Protein AF-A0A2V8IBK0-F1 (afdb_monomer)

Foldseek 3Di:
DEPPDAECCDVVVPHHDDDPPDDVVVVDDPVVPDPPPCVPVQADEAEHAPEALLQDDLVVSLVVVCVQCVPPRYAYYEGEHAPVSDDPSNVVSQVVVVVPGDYHYHHDPVDPDPD

Solvent-accessible surface area (backbone atoms only — not comparable to full-atom values): 7060 Å² total; per-residue (Å²): 88,82,88,81,59,49,40,50,37,52,77,51,80,76,33,71,86,42,55,96,85,63,56,70,74,72,78,49,56,95,67,75,76,70,84,66,78,63,88,78,65,83,65,39,65,52,41,36,56,65,58,19,66,51,59,63,60,60,71,60,51,52,52,54,53,46,66,56,49,71,38,92,50,34,59,28,40,32,41,27,24,41,69,91,42,61,54,72,67,50,51,52,56,52,46,64,49,45,79,79,38,50,63,48,81,43,67,62,67,95,59,98,66,97,123

Nearest PDB structures (foldseek):
  7xgv-assembly1_A  TM=4.544E-01  e=8.646E-02  Legionella pneumophila subsp. pneumophila str. Philadelphia 1
  7xgx-assembly2_B  TM=4.578E-01  e=9.239E-02  unclassified
  7xgx-assembly1_A  TM=4.537E-01  e=9.873E-02  unclassified
  2wzf-assembly1_A  TM=3.834E-01  e=1.679E-01  Legionella pneumophila
  3jt1-assembly1_A  TM=5.020E-01  e=8.815E-01  Legionella pneumophila str. Lens

pLDDT: mean 82.34, std 14.0, range [49.44, 96.94]

Radius of gyration: 15.4 Å; Cα contacts (8 Å, |Δi|>4): 143; chains: 1; bounding box: 31×35×46 Å

Structure (mmCIF, N/CA/C/O backbone):
data_AF-A0A2V8IBK0-F1
#
_entry.id   AF-A0A2V8IBK0-F1
#
loop_
_atom_site.group_PDB
_atom_site.id
_atom_site.type_symbol
_atom_site.label_atom_id
_atom_site.label_alt_id
_atom_site.label_comp_id
_atom_site.label_asym_id
_atom_site.label_entity_id
_atom_site.label_seq_id
_atom_site.pdbx_PDB_ins_code
_atom_site.Cartn_x
_atom_site.Cartn_y
_atom_site.Cartn_z
_atom_site.occupancy
_atom_site.B_iso_or_equiv
_atom_site.auth_seq_id
_atom_site.auth_comp_id
_atom_site.auth_asym_id
_atom_site.auth_atom_id
_atom_site.pdbx_PDB_model_num
ATOM 1 N N . MET A 1 1 ? 0.879 7.421 6.148 1.00 56.12 1 MET A N 1
ATOM 2 C CA . MET A 1 1 ? 2.087 6.840 6.778 1.00 56.12 1 MET A CA 1
ATOM 3 C C . MET A 1 1 ? 3.186 6.705 5.735 1.00 56.12 1 MET A C 1
ATOM 5 O O . MET A 1 1 ? 2.871 6.515 4.568 1.00 56.12 1 MET A O 1
ATOM 9 N N . ASP A 1 2 ? 4.460 6.858 6.125 1.00 62.47 2 ASP A N 1
ATOM 10 C CA . ASP A 1 2 ? 5.579 6.335 5.319 1.00 62.47 2 ASP A CA 1
ATOM 11 C C . ASP A 1 2 ? 5.973 5.014 5.933 1.00 62.47 2 ASP A C 1
ATOM 13 O O . ASP A 1 2 ? 6.276 4.990 7.123 1.00 62.47 2 ASP A O 1
ATOM 17 N N . ALA A 1 3 ? 5.974 3.954 5.147 1.00 63.91 3 ALA A N 1
ATOM 18 C CA . ALA A 1 3 ? 6.520 2.685 5.593 1.00 63.91 3 ALA A CA 1
ATOM 19 C C . ALA A 1 3 ? 7.973 2.490 5.129 1.00 63.91 3 ALA A C 1
ATOM 21 O O . ALA A 1 3 ? 8.546 1.429 5.346 1.00 63.91 3 ALA A O 1
ATOM 22 N N . GLY A 1 4 ? 8.591 3.515 4.524 1.00 68.00 4 GLY A N 1
ATOM 23 C CA . GLY A 1 4 ? 9.980 3.455 4.070 1.00 68.00 4 GLY A CA 1
ATOM 24 C C . GLY A 1 4 ? 10.170 2.616 2.806 1.00 68.00 4 GLY A C 1
ATOM 25 O O . GLY A 1 4 ? 11.280 2.162 2.540 1.00 68.00 4 GLY A O 1
ATOM 26 N N . PHE A 1 5 ? 9.099 2.395 2.041 1.00 76.44 5 P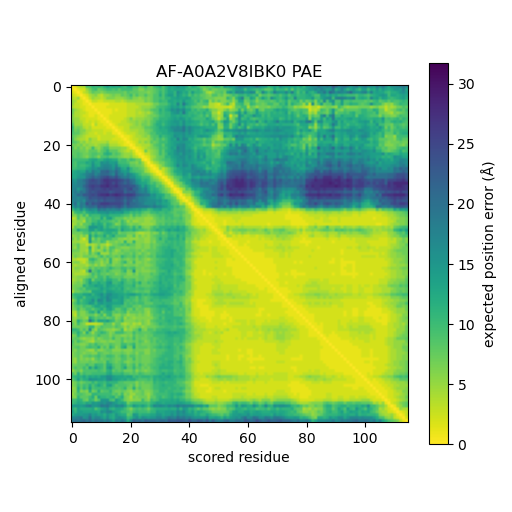HE A N 1
ATOM 27 C CA . PHE A 1 5 ? 9.155 1.647 0.789 1.00 76.44 5 PHE A CA 1
ATOM 28 C C . PHE A 1 5 ? 9.887 2.414 -0.317 1.00 76.44 5 PHE A C 1
ATOM 30 O O . PHE A 1 5 ? 10.1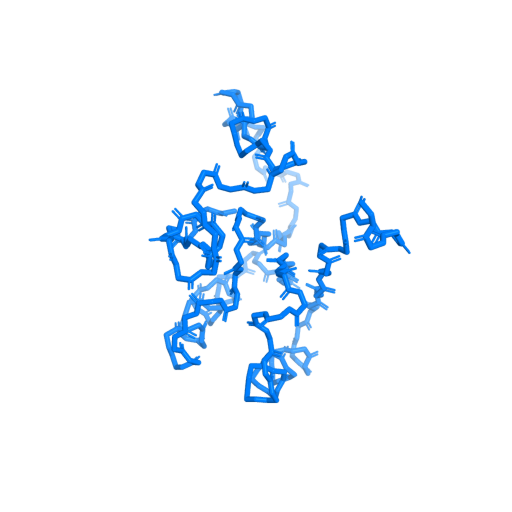54 3.610 -0.224 1.00 76.44 5 PHE A O 1
ATOM 37 N N . THR A 1 6 ? 10.201 1.696 -1.391 1.00 81.44 6 THR A N 1
ATOM 38 C CA . THR A 1 6 ? 10.716 2.245 -2.650 1.00 81.44 6 THR A CA 1
ATOM 39 C C . THR A 1 6 ? 9.902 1.668 -3.814 1.00 81.44 6 THR A C 1
ATOM 41 O O . THR A 1 6 ? 8.833 1.093 -3.602 1.00 81.44 6 THR A O 1
ATOM 44 N N . CYS A 1 7 ? 10.355 1.848 -5.052 1.00 82.25 7 CYS A N 1
ATOM 45 C CA . CYS A 1 7 ? 9.797 1.157 -6.208 1.00 82.25 7 CYS A CA 1
ATOM 46 C C . CYS A 1 7 ? 10.889 0.812 -7.239 1.00 82.25 7 CYS A C 1
ATOM 48 O O . CYS A 1 7 ? 11.922 1.495 -7.264 1.00 82.25 7 CYS A O 1
ATOM 50 N N . PRO A 1 8 ? 10.631 -0.162 -8.137 1.00 81.06 8 PRO A N 1
ATOM 51 C CA . PRO A 1 8 ? 11.576 -0.610 -9.169 1.00 81.06 8 PRO A CA 1
ATOM 52 C C . PRO A 1 8 ? 12.125 0.496 -10.086 1.00 81.06 8 PRO A C 1
ATOM 54 O O . PRO A 1 8 ? 13.224 0.406 -10.631 1.00 81.06 8 PRO A O 1
ATOM 57 N N . ASN A 1 9 ? 11.340 1.559 -10.290 1.00 81.38 9 ASN A N 1
ATOM 58 C CA . ASN A 1 9 ? 11.729 2.695 -11.132 1.00 81.38 9 ASN A CA 1
ATOM 59 C C . ASN A 1 9 ? 12.672 3.673 -10.413 1.00 81.38 9 ASN A C 1
ATOM 61 O O . ASN A 1 9 ? 13.187 4.607 -11.030 1.00 81.38 9 ASN A O 1
ATOM 65 N N . ARG A 1 10 ? 12.846 3.517 -9.096 1.00 81.31 10 ARG A N 1
ATOM 66 C CA . ARG A 1 10 ? 13.651 4.402 -8.249 1.00 81.31 10 ARG A CA 1
ATOM 67 C C . ARG A 1 10 ? 14.866 3.699 -7.656 1.00 81.31 10 ARG A C 1
ATOM 69 O O . ARG A 1 10 ? 15.893 4.353 -7.500 1.00 81.31 10 ARG A O 1
ATOM 76 N N . ASP A 1 11 ? 14.756 2.413 -7.332 1.00 86.31 11 ASP A N 1
ATOM 77 C CA . ASP A 1 11 ? 15.879 1.607 -6.839 1.00 86.31 11 ASP A CA 1
ATOM 78 C C . AS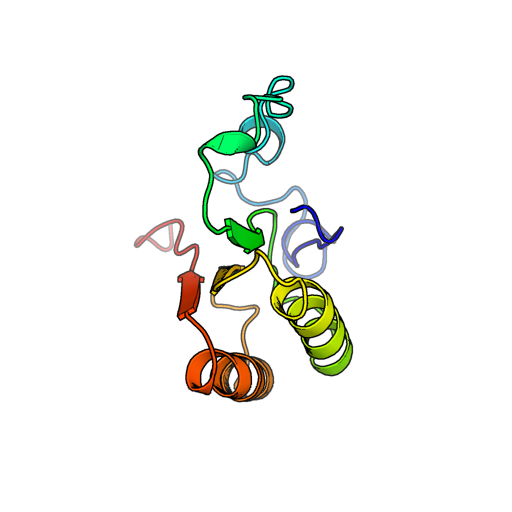P A 1 11 ? 16.841 1.146 -7.952 1.00 86.31 11 ASP A C 1
ATOM 80 O O . ASP A 1 11 ? 17.968 0.756 -7.653 1.00 86.31 11 ASP A O 1
ATOM 84 N N . GLY A 1 12 ? 16.440 1.261 -9.224 1.00 84.06 12 GLY A N 1
ATOM 85 C CA . GLY A 1 12 ? 17.261 0.898 -10.376 1.00 84.06 12 GLY A CA 1
ATOM 86 C C . GLY A 1 12 ? 16.946 -0.470 -10.979 1.00 84.06 12 GLY A C 1
ATOM 87 O O . GLY A 1 12 ? 17.605 -0.844 -11.947 1.00 84.06 12 GLY A O 1
ATOM 88 N N . THR A 1 13 ? 15.974 -1.220 -10.449 1.00 86.00 13 THR A N 1
ATOM 89 C CA . THR A 1 13 ? 15.648 -2.564 -10.951 1.00 86.00 13 THR A CA 1
ATOM 90 C C . THR A 1 13 ? 14.994 -2.538 -12.335 1.00 86.00 13 THR A C 1
ATOM 92 O O . THR A 1 13 ? 15.284 -3.405 -13.156 1.00 86.00 13 THR A O 1
ATOM 95 N N . VAL A 1 14 ? 14.142 -1.547 -12.618 1.00 84.12 14 VAL A N 1
ATOM 96 C CA . VAL A 1 14 ? 13.463 -1.377 -13.922 1.00 84.12 14 VAL A CA 1
ATOM 97 C C . VAL A 1 14 ? 13.875 -0.075 -14.610 1.00 84.12 14 VAL A C 1
ATOM 99 O O . VAL A 1 14 ? 14.109 -0.056 -15.816 1.00 84.12 14 VAL A O 1
ATOM 102 N N . ALA A 1 15 ? 13.992 1.016 -13.852 1.00 82.50 15 ALA A N 1
ATOM 103 C CA . ALA A 1 15 ? 14.423 2.321 -14.347 1.00 82.50 15 ALA A CA 1
ATOM 104 C C . ALA A 1 15 ? 15.194 3.078 -13.257 1.00 82.50 15 ALA A C 1
ATOM 106 O O . ALA A 1 15 ? 15.210 2.668 -12.098 1.00 82.50 15 ALA A O 1
ATOM 107 N N . VAL A 1 16 ? 15.823 4.198 -13.622 1.00 81.25 16 VAL A N 1
ATOM 108 C CA . VAL A 1 16 ? 16.551 5.070 -12.690 1.00 81.25 16 VAL A CA 1
ATOM 109 C C . VAL A 1 16 ? 15.898 6.450 -12.619 1.00 81.25 16 VAL A C 1
ATOM 111 O O . VAL A 1 16 ? 15.470 6.993 -13.632 1.00 81.25 16 VAL A O 1
ATOM 114 N N . GLY A 1 17 ? 15.848 7.040 -11.422 1.00 79.75 17 GLY A N 1
ATOM 115 C CA . GLY A 1 17 ? 15.369 8.415 -11.210 1.00 79.75 17 GLY A CA 1
ATOM 116 C C . GLY A 1 17 ? 13.882 8.570 -10.858 1.00 79.75 17 GLY A C 1
ATOM 117 O O . GLY A 1 17 ? 13.493 9.647 -10.412 1.00 79.75 17 GLY A O 1
ATOM 118 N N . GLY A 1 18 ? 13.074 7.508 -10.946 1.00 82.19 18 GLY A N 1
ATOM 119 C CA . GLY A 1 18 ? 11.631 7.541 -10.674 1.00 82.19 18 GLY A CA 1
ATOM 120 C C . GLY A 1 18 ? 10.780 7.994 -11.870 1.00 82.19 18 GLY A C 1
ATOM 121 O O . GLY A 1 18 ? 11.295 8.379 -12.915 1.00 82.19 18 GLY A O 1
ATOM 122 N N . CYS A 1 19 ? 9.451 7.922 -11.732 1.00 82.31 19 CYS A N 1
ATOM 123 C CA . CYS A 1 19 ? 8.517 8.317 -12.795 1.00 82.31 19 CYS A CA 1
ATOM 124 C C . CYS A 1 19 ? 8.451 9.846 -12.943 1.00 82.31 19 CYS A C 1
ATOM 126 O O . CYS A 1 19 ? 8.446 10.554 -11.936 1.00 82.31 19 CYS A O 1
ATOM 128 N N . ALA A 1 20 ? 8.282 10.354 -14.170 1.00 80.94 20 ALA A N 1
ATOM 129 C CA . ALA A 1 20 ? 8.146 11.794 -14.440 1.00 80.94 20 ALA A CA 1
ATOM 130 C C . ALA A 1 20 ? 6.973 12.457 -13.683 1.00 80.94 20 ALA A C 1
ATOM 132 O O . ALA A 1 20 ? 7.049 13.628 -13.316 1.00 80.94 20 ALA A O 1
ATOM 133 N N . TYR A 1 21 ? 5.911 11.695 -13.408 1.00 74.75 21 TYR A N 1
ATOM 134 C CA . TYR A 1 21 ? 4.720 12.134 -12.670 1.00 74.75 21 TYR A CA 1
ATOM 135 C C . TYR A 1 21 ? 4.866 12.011 -11.143 1.00 74.75 21 TYR A C 1
ATOM 137 O O . TYR A 1 21 ? 4.075 12.569 -10.382 1.00 74.75 21 TYR A O 1
ATOM 145 N N . CYS A 1 22 ? 5.889 11.296 -10.667 1.00 74.38 22 CYS A N 1
ATOM 146 C CA . CYS A 1 22 ? 6.060 10.991 -9.253 1.00 74.38 22 CYS A CA 1
ATOM 147 C C . CYS A 1 22 ? 6.912 12.062 -8.560 1.00 74.38 22 CYS A C 1
ATOM 149 O O . CYS A 1 22 ? 8.139 11.972 -8.507 1.00 74.38 22 CYS A O 1
ATOM 151 N N . ASN A 1 23 ? 6.259 13.059 -7.956 1.00 74.25 23 ASN A N 1
ATOM 152 C CA . ASN A 1 23 ? 6.919 14.004 -7.054 1.00 74.25 23 ASN A CA 1
ATOM 153 C C . ASN A 1 23 ? 6.572 13.715 -5.588 1.00 74.25 23 ASN A C 1
ATOM 155 O O . ASN A 1 23 ? 5.687 14.336 -4.997 1.00 74.25 23 ASN A O 1
ATOM 159 N N . ASN A 1 24 ? 7.322 12.800 -4.970 1.00 66.31 24 ASN A N 1
ATOM 160 C CA . ASN A 1 24 ? 7.058 12.394 -3.587 1.00 66.31 24 ASN A CA 1
ATOM 161 C C . ASN A 1 24 ? 7.261 13.518 -2.553 1.00 66.31 24 ASN A C 1
ATOM 163 O O . ASN A 1 24 ? 6.640 13.506 -1.491 1.00 66.31 24 ASN A O 1
ATOM 167 N N . ASN A 1 25 ? 8.054 14.543 -2.889 1.00 64.75 25 ASN A N 1
ATOM 168 C CA . ASN A 1 25 ? 8.212 15.728 -2.043 1.00 64.75 25 ASN A CA 1
ATOM 169 C C . ASN A 1 25 ? 6.949 16.609 -2.027 1.00 64.75 25 ASN A C 1
ATOM 171 O O . ASN A 1 25 ? 6.760 17.376 -1.089 1.00 64.75 25 ASN A O 1
ATOM 175 N N . SER A 1 26 ? 6.073 16.502 -3.033 1.00 62.22 26 SER A N 1
ATOM 176 C CA . SER A 1 26 ? 4.785 17.212 -3.078 1.00 62.22 26 SER A CA 1
ATOM 177 C C . SER A 1 26 ? 3.658 16.460 -2.371 1.00 62.22 26 SER A C 1
ATOM 179 O O . SER A 1 26 ? 2.688 17.082 -1.946 1.00 62.22 26 SER A O 1
ATOM 181 N N . PHE A 1 27 ? 3.790 15.143 -2.202 1.00 63.62 27 PHE A N 1
ATOM 182 C CA . PHE A 1 27 ? 2.808 14.309 -1.503 1.00 63.62 27 PHE A CA 1
ATOM 183 C C . PHE A 1 27 ? 2.828 14.490 0.020 1.00 63.62 27 PHE A C 1
ATOM 185 O O . PHE A 1 27 ? 1.872 14.123 0.699 1.00 63.62 27 PHE A O 1
ATOM 192 N N . ARG A 1 28 ? 3.888 15.101 0.562 1.00 60.41 28 ARG A N 1
ATOM 193 C CA . ARG A 1 28 ? 4.005 15.467 1.976 1.00 60.41 28 ARG A CA 1
ATOM 194 C C . ARG A 1 28 ? 4.244 16.964 2.113 1.00 60.41 28 ARG A C 1
ATOM 196 O O . ARG A 1 28 ? 5.393 17.395 2.017 1.00 60.41 28 ARG A O 1
ATOM 203 N N . PRO A 1 29 ? 3.213 17.783 2.374 1.00 58.84 29 PRO A N 1
ATOM 204 C CA . PRO A 1 29 ? 3.476 19.161 2.748 1.00 58.84 29 PRO A CA 1
ATOM 205 C C . PRO A 1 29 ? 4.312 19.180 4.046 1.00 58.84 29 PRO A C 1
ATOM 207 O O . PRO A 1 29 ? 4.044 18.381 4.946 1.00 58.84 29 PRO A O 1
ATOM 210 N N . PRO A 1 30 ? 5.288 20.094 4.206 1.00 55.97 30 PRO A N 1
ATOM 211 C CA . PRO A 1 30 ? 6.045 20.246 5.458 1.00 55.97 30 PRO A CA 1
ATOM 212 C C . PRO A 1 30 ? 5.145 20.477 6.686 1.00 55.97 30 PRO A C 1
ATOM 214 O O . PRO A 1 30 ? 5.533 20.211 7.817 1.00 55.97 30 PRO A O 1
ATOM 217 N N . SER A 1 31 ? 3.921 20.957 6.447 1.00 57.78 31 SER A N 1
ATOM 218 C CA . SER A 1 31 ? 2.857 21.201 7.419 1.00 57.78 31 SER A CA 1
ATOM 219 C C . SER A 1 31 ? 1.919 20.009 7.657 1.00 57.78 31 SER A C 1
ATOM 221 O O . SER A 1 31 ? 0.914 20.176 8.344 1.00 57.78 31 SER A O 1
ATOM 223 N N . ALA A 1 32 ? 2.212 18.810 7.131 1.00 55.78 32 ALA A N 1
ATOM 224 C CA . ALA A 1 32 ? 1.394 17.603 7.329 1.00 55.78 32 ALA A CA 1
ATOM 225 C C . ALA A 1 32 ? 1.303 17.133 8.799 1.00 55.78 32 ALA A C 1
ATOM 227 O O . ALA A 1 32 ? 0.614 16.162 9.096 1.00 55.78 32 ALA A O 1
ATOM 228 N N . ILE A 1 33 ? 1.944 17.841 9.730 1.00 54.53 33 ILE A N 1
ATOM 229 C CA . ILE A 1 33 ? 1.663 17.770 11.161 1.00 54.53 33 ILE A CA 1
ATOM 230 C C . ILE A 1 33 ? 0.658 18.883 11.489 1.00 54.53 33 ILE A C 1
ATOM 232 O O . ILE A 1 33 ? 1.027 19.952 11.972 1.00 54.53 33 ILE A O 1
ATOM 236 N N . LYS A 1 34 ? -0.627 18.654 11.210 1.00 49.44 34 LYS A N 1
ATOM 237 C CA . LYS A 1 34 ? -1.694 19.421 11.861 1.00 49.44 34 LYS A CA 1
ATOM 238 C C . LYS A 1 34 ? -2.175 18.632 13.068 1.00 49.44 34 LYS A C 1
ATOM 240 O O . LYS A 1 34 ? -2.857 17.624 12.934 1.00 49.44 34 LYS A O 1
ATOM 245 N N . THR A 1 35 ? -1.805 19.107 14.251 1.00 52.56 35 THR A N 1
ATOM 246 C CA . THR A 1 35 ? -2.416 18.721 15.524 1.00 52.56 35 THR A CA 1
ATOM 247 C C . THR A 1 35 ? -3.736 19.474 15.676 1.00 52.56 35 THR A C 1
ATOM 249 O O . THR A 1 35 ? -3.855 20.348 16.536 1.00 52.56 35 THR A O 1
ATOM 252 N N . ASP A 1 36 ? -4.720 19.208 14.816 1.00 52.06 36 ASP A N 1
ATOM 253 C CA . ASP A 1 36 ? -6.086 19.554 15.208 1.00 52.06 36 ASP A CA 1
ATOM 254 C C . ASP A 1 36 ? -6.393 18.755 16.489 1.00 52.06 36 ASP A C 1
ATOM 256 O O . ASP A 1 36 ? -5.970 17.597 16.598 1.00 52.06 36 ASP A O 1
ATOM 260 N N . PRO A 1 37 ? -7.037 19.346 17.510 1.00 50.28 37 PRO A N 1
ATOM 261 C CA . PRO A 1 37 ? -7.350 18.614 18.724 1.00 50.28 37 PRO A CA 1
ATOM 262 C C . PRO A 1 37 ? -8.206 17.396 18.363 1.00 50.28 37 PRO A C 1
ATOM 264 O O . PRO A 1 37 ? -9.335 17.526 17.902 1.00 50.28 37 PRO A O 1
ATOM 267 N N . ILE A 1 38 ? -7.643 16.209 18.605 1.00 54.97 38 ILE A N 1
ATOM 268 C CA . ILE A 1 38 ? -8.133 14.870 18.222 1.00 54.97 38 ILE A CA 1
ATOM 269 C C . ILE A 1 38 ? -9.559 14.549 18.708 1.00 54.97 38 ILE A C 1
ATOM 271 O O . ILE A 1 38 ? -10.138 13.541 18.327 1.00 54.97 38 ILE A O 1
ATOM 275 N N . ARG A 1 39 ? -10.135 15.416 19.550 1.00 51.25 39 ARG A N 1
ATOM 276 C CA . ARG A 1 39 ? -11.397 15.211 20.267 1.00 51.25 39 ARG A CA 1
ATOM 277 C C . ARG A 1 39 ? -12.618 14.992 19.372 1.00 51.25 39 ARG A C 1
ATOM 279 O O . ARG A 1 39 ? -13.554 14.364 19.852 1.00 51.25 39 ARG A O 1
ATOM 286 N N . ASP A 1 40 ? -12.585 15.443 18.116 1.00 52.75 40 ASP A N 1
ATOM 287 C CA . ASP A 1 40 ? -13.690 15.262 17.159 1.00 52.75 40 ASP A CA 1
ATOM 288 C C . ASP A 1 40 ? -13.361 14.286 16.007 1.00 52.75 40 ASP A C 1
ATOM 290 O O . ASP A 1 40 ? -14.220 14.003 15.170 1.00 52.75 40 ASP A O 1
ATOM 294 N N . GLN A 1 41 ? -12.140 13.734 15.947 1.00 57.59 41 GLN A N 1
ATOM 295 C CA . GLN A 1 41 ? -11.773 12.716 14.954 1.00 57.59 41 GLN A CA 1
ATOM 296 C C . GLN A 1 41 ? -12.069 11.330 15.526 1.00 57.59 41 GLN A C 1
ATOM 298 O O . GLN A 1 41 ? -11.303 10.779 16.304 1.00 57.59 41 GLN A O 1
ATOM 303 N N . VAL A 1 42 ? -13.229 10.782 15.171 1.00 65.00 42 VAL A N 1
ATOM 304 C CA . VAL A 1 42 ? -13.764 9.566 15.804 1.00 65.00 42 VAL A CA 1
ATOM 305 C C . VAL A 1 42 ? -13.001 8.293 15.424 1.00 65.00 42 VAL A C 1
ATOM 307 O O . VAL A 1 42 ? -12.928 7.380 16.244 1.00 65.00 42 VAL A O 1
ATOM 310 N N . LYS A 1 43 ? -12.503 8.191 14.182 1.00 78.00 43 LYS A N 1
ATOM 311 C CA . LYS A 1 43 ? -11.907 6.977 13.594 1.00 78.00 43 LYS A CA 1
ATOM 312 C C . LYS A 1 43 ? -10.981 7.326 12.419 1.00 78.00 43 LYS A C 1
ATOM 314 O O . LYS A 1 43 ? -11.278 8.252 11.668 1.00 78.00 43 LYS A O 1
ATOM 319 N N . PHE A 1 44 ? -9.910 6.560 12.226 1.00 87.00 44 PHE A N 1
ATOM 320 C CA . PHE A 1 44 ? -8.856 6.819 11.240 1.00 87.00 44 PHE A CA 1
ATOM 321 C C . PHE A 1 44 ? -8.768 5.735 10.164 1.00 87.00 44 PHE A C 1
ATOM 323 O O . PHE A 1 44 ? -8.967 4.554 10.436 1.00 87.00 44 PHE A O 1
ATOM 330 N N . ILE A 1 45 ? -8.390 6.130 8.948 1.00 90.00 45 ILE A N 1
ATOM 331 C CA . ILE A 1 45 ? -7.909 5.214 7.908 1.00 90.00 45 ILE A CA 1
ATOM 332 C C . ILE A 1 45 ? -6.411 5.448 7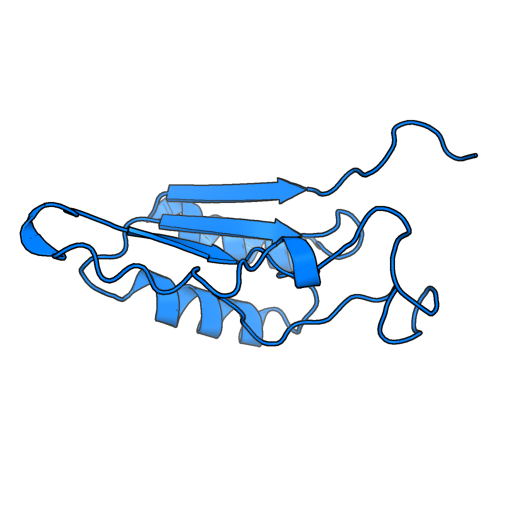.754 1.00 90.00 45 ILE A C 1
ATOM 334 O O . ILE A 1 45 ? -5.970 6.582 7.551 1.00 90.00 45 ILE A O 1
ATOM 338 N N . ILE A 1 46 ? -5.618 4.382 7.846 1.00 91.19 46 ILE A N 1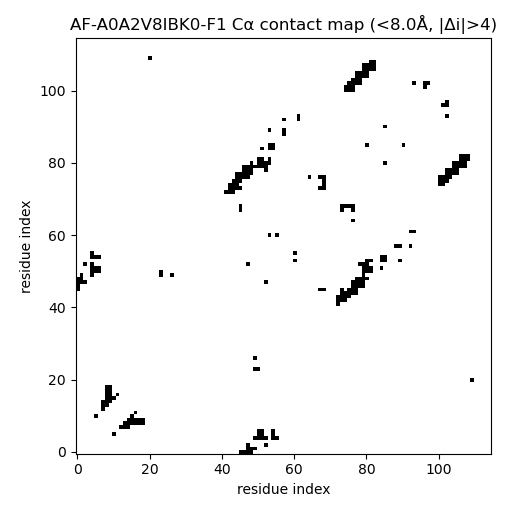
ATOM 339 C CA . ILE A 1 46 ? -4.178 4.477 7.615 1.00 91.19 46 ILE A CA 1
ATOM 340 C C . ILE A 1 46 ? -3.918 4.413 6.116 1.00 91.19 46 ILE A C 1
ATOM 342 O O . ILE A 1 46 ? -4.133 3.383 5.481 1.00 91.19 46 ILE A O 1
ATOM 346 N N . TYR A 1 47 ? -3.436 5.524 5.560 1.00 91.38 47 TYR A N 1
ATOM 347 C CA . TYR A 1 47 ? -3.084 5.612 4.147 1.00 91.38 47 TYR A CA 1
ATOM 348 C C . TYR A 1 47 ? -1.588 5.363 3.925 1.00 91.38 47 TYR A C 1
ATOM 350 O O . TYR A 1 47 ? -0.735 6.170 4.321 1.00 91.38 47 TYR A O 1
ATOM 358 N N . PHE A 1 48 ? -1.275 4.240 3.290 1.00 90.12 48 PHE A N 1
ATOM 359 C CA . PHE A 1 48 ? 0.022 3.906 2.717 1.00 90.12 48 PHE A CA 1
ATOM 360 C C . PHE A 1 48 ? 0.094 4.494 1.307 1.00 90.12 48 PHE A C 1
ATOM 362 O O . PHE A 1 48 ? -0.333 3.876 0.337 1.00 90.12 48 PHE A O 1
ATOM 369 N N . GLN A 1 49 ? 0.551 5.741 1.229 1.00 80.56 49 GLN A N 1
ATOM 370 C CA . GLN A 1 49 ? 0.544 6.541 0.004 1.00 80.56 49 GLN A CA 1
ATOM 371 C C . GLN A 1 49 ? 1.867 6.515 -0.784 1.00 80.56 49 GLN A C 1
ATOM 373 O O . GLN A 1 49 ? 1.819 6.387 -2.005 1.00 80.56 49 GLN A O 1
ATOM 378 N N . PRO A 1 50 ? 3.051 6.717 -0.168 1.00 78.06 50 PRO A N 1
ATOM 379 C CA . PRO A 1 50 ? 4.260 6.943 -0.950 1.00 78.06 50 PRO A CA 1
ATOM 380 C C . PRO A 1 50 ? 4.755 5.640 -1.585 1.00 78.06 50 PRO A C 1
ATOM 382 O O . PRO A 1 50 ? 4.714 4.589 -0.949 1.00 78.06 50 PRO A O 1
ATOM 385 N N . PHE A 1 51 ? 5.301 5.739 -2.799 1.00 84.00 51 PHE A N 1
ATOM 386 C CA . PHE A 1 51 ? 5.933 4.628 -3.525 1.00 84.00 51 PHE A CA 1
ATOM 387 C C . PHE A 1 51 ? 4.983 3.452 -3.825 1.00 84.00 51 PHE A C 1
ATOM 389 O O . PHE A 1 51 ? 3.795 3.652 -4.058 1.00 84.00 51 PHE A O 1
ATOM 396 N N . SER A 1 52 ? 5.521 2.232 -3.899 1.00 86.25 52 SER A N 1
ATOM 397 C CA . SER A 1 52 ? 4.759 1.012 -4.156 1.00 86.25 52 SER A CA 1
ATOM 398 C C . SER A 1 52 ? 4.599 0.239 -2.856 1.00 86.25 52 SER A C 1
ATOM 400 O O . SER A 1 52 ? 5.497 -0.490 -2.447 1.00 86.25 52 SER A O 1
ATOM 402 N N . ASN A 1 53 ? 3.451 0.388 -2.194 1.00 89.56 53 ASN A N 1
ATOM 403 C CA . ASN A 1 53 ? 3.237 -0.179 -0.858 1.00 89.56 53 ASN A CA 1
ATOM 404 C C . ASN A 1 53 ? 3.002 -1.697 -0.850 1.00 89.56 53 ASN A C 1
ATOM 406 O O . ASN A 1 53 ? 2.720 -2.249 0.207 1.00 89.56 53 ASN A O 1
ATOM 410 N N . THR A 1 54 ? 3.145 -2.360 -1.998 1.00 92.75 54 THR A N 1
ATOM 411 C CA . THR A 1 54 ? 3.166 -3.824 -2.153 1.00 92.75 54 THR A CA 1
ATOM 412 C C . THR A 1 54 ? 4.516 -4.345 -2.659 1.00 92.75 54 THR A C 1
ATOM 414 O O . THR A 1 54 ? 4.662 -5.530 -2.924 1.00 92.75 54 THR A O 1
ATOM 417 N N . TYR A 1 55 ? 5.522 -3.474 -2.792 1.00 92.69 55 TYR A N 1
ATOM 418 C CA . TYR A 1 55 ? 6.865 -3.843 -3.239 1.00 92.69 55 TYR A CA 1
ATOM 419 C C . TYR A 1 55 ? 7.751 -4.249 -2.050 1.00 92.69 55 TYR A C 1
ATOM 421 O O . TYR A 1 55 ? 8.673 -3.534 -1.654 1.00 92.69 55 TYR A O 1
ATOM 429 N N . ALA A 1 56 ? 7.413 -5.383 -1.436 1.00 91.81 56 ALA A N 1
ATOM 430 C CA . ALA A 1 56 ? 8.192 -6.071 -0.409 1.00 91.81 56 ALA A CA 1
ATOM 431 C C . ALA A 1 56 ? 7.691 -7.518 -0.260 1.00 91.81 56 ALA A C 1
ATOM 433 O O . ALA A 1 56 ? 6.646 -7.872 -0.795 1.00 91.81 56 ALA A O 1
ATOM 434 N N . GLU A 1 57 ? 8.407 -8.335 0.513 1.00 94.06 57 GLU A N 1
ATOM 435 C CA . GLU A 1 57 ? 7.965 -9.691 0.862 1.00 94.06 57 GLU A CA 1
ATOM 436 C C . GLU A 1 57 ? 6.570 -9.682 1.513 1.00 94.06 57 GLU A C 1
ATOM 438 O O . GLU A 1 57 ? 6.329 -8.937 2.471 1.00 94.06 57 GLU A O 1
ATOM 443 N N . THR A 1 58 ? 5.670 -10.553 1.048 1.00 95.00 58 THR A N 1
ATOM 444 C CA . THR A 1 58 ? 4.260 -10.607 1.478 1.00 95.00 58 THR A CA 1
ATOM 445 C C . THR A 1 58 ? 4.112 -10.702 2.998 1.00 95.00 58 THR A C 1
ATOM 447 O O . THR A 1 58 ? 3.263 -10.039 3.596 1.00 95.00 58 THR A O 1
ATOM 450 N N . GLU A 1 59 ? 4.968 -11.482 3.663 1.00 94.25 59 GLU A N 1
ATOM 451 C CA . GLU A 1 59 ? 4.909 -11.645 5.119 1.00 94.25 59 GLU A CA 1
ATOM 452 C C . GLU A 1 59 ? 5.314 -10.373 5.879 1.00 94.25 59 GLU A C 1
ATOM 454 O O . GLU A 1 59 ? 4.760 -10.058 6.936 1.00 94.25 59 GLU A O 1
ATOM 459 N N . TYR A 1 60 ? 6.237 -9.588 5.319 1.00 94.12 60 TYR A N 1
ATOM 460 C CA . TYR A 1 60 ? 6.575 -8.280 5.870 1.00 94.12 60 TYR A CA 1
ATOM 461 C C . TYR A 1 60 ? 5.386 -7.315 5.760 1.00 94.12 60 TYR A C 1
ATOM 463 O O . TYR A 1 60 ? 5.038 -6.659 6.747 1.00 94.12 60 TYR A O 1
ATOM 471 N N . LEU A 1 61 ? 4.729 -7.278 4.595 1.00 95.00 61 LEU A N 1
ATOM 472 C CA . LEU A 1 61 ? 3.535 -6.462 4.354 1.00 95.00 61 LEU A CA 1
ATOM 473 C C . LEU A 1 61 ? 2.386 -6.851 5.289 1.00 95.00 61 LEU A C 1
ATOM 475 O O . LEU A 1 61 ? 1.776 -5.981 5.910 1.00 95.00 61 LEU A O 1
ATOM 479 N N . ARG A 1 62 ? 2.147 -8.156 5.473 1.00 95.75 62 ARG A N 1
ATOM 480 C CA . ARG A 1 62 ? 1.126 -8.680 6.392 1.00 95.75 62 ARG A CA 1
ATOM 481 C C . ARG A 1 62 ? 1.328 -8.165 7.812 1.00 95.75 62 ARG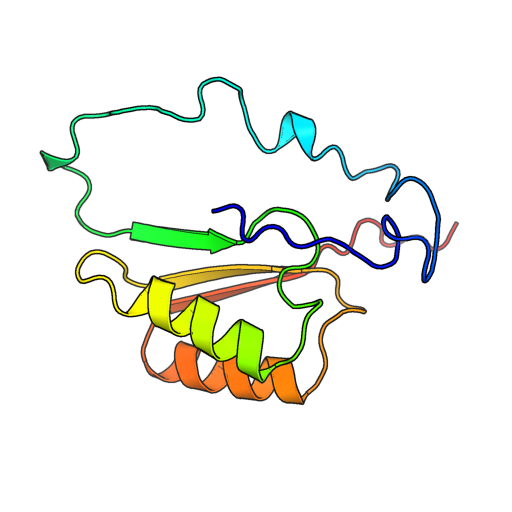 A C 1
ATOM 483 O O . ARG A 1 62 ? 0.364 -7.731 8.444 1.00 95.75 62 ARG A O 1
ATOM 490 N N . ARG A 1 63 ? 2.560 -8.214 8.328 1.00 95.12 63 ARG A N 1
ATOM 491 C CA . ARG A 1 63 ? 2.867 -7.698 9.669 1.00 95.12 63 ARG A CA 1
ATOM 492 C C . ARG A 1 63 ? 2.619 -6.194 9.749 1.00 95.12 63 ARG A C 1
ATOM 494 O O . ARG A 1 63 ? 1.941 -5.747 10.664 1.00 95.12 63 ARG A O 1
ATOM 501 N N . LEU A 1 64 ? 3.093 -5.437 8.762 1.00 93.56 64 LEU A N 1
ATOM 502 C CA . LEU A 1 64 ? 2.925 -3.985 8.718 1.00 93.56 64 LEU A CA 1
ATOM 503 C C . LEU A 1 64 ? 1.445 -3.559 8.696 1.00 93.56 64 LEU A C 1
ATOM 505 O O . LEU A 1 64 ? 1.046 -2.657 9.429 1.00 93.56 64 LEU A O 1
ATOM 509 N N . TYR A 1 65 ? 0.625 -4.198 7.860 1.00 94.75 65 TYR A N 1
ATOM 510 C CA . TYR A 1 65 ? -0.802 -3.888 7.755 1.00 94.75 65 TYR A CA 1
ATOM 511 C C . TYR A 1 65 ? -1.575 -4.305 9.006 1.00 94.75 65 TYR A C 1
ATOM 513 O O . TYR A 1 65 ? -2.482 -3.589 9.432 1.00 94.75 65 TYR A O 1
ATOM 521 N N . ARG A 1 66 ? -1.184 -5.423 9.629 1.00 94.25 66 ARG A N 1
ATOM 522 C CA . ARG A 1 66 ? -1.731 -5.863 10.915 1.00 94.25 66 ARG A CA 1
ATOM 523 C C . ARG A 1 66 ? -1.443 -4.857 12.024 1.00 94.25 66 ARG A C 1
ATOM 525 O O . ARG A 1 66 ? -2.374 -4.419 12.689 1.00 94.25 66 ARG A O 1
ATOM 532 N N . ASP A 1 67 ? -0.189 -4.436 12.162 1.00 92.00 67 ASP A N 1
ATOM 533 C CA . ASP A 1 67 ? 0.210 -3.451 13.171 1.00 92.00 67 ASP A CA 1
ATOM 534 C C . ASP A 1 67 ? -0.560 -2.128 13.000 1.00 92.0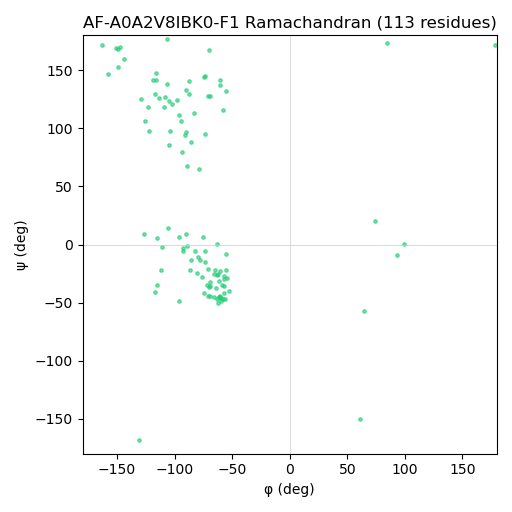0 67 ASP A C 1
ATOM 536 O O . ASP A 1 67 ? -0.914 -1.476 13.982 1.00 92.00 67 ASP A O 1
ATOM 540 N N . ALA A 1 68 ? -0.863 -1.742 11.755 1.00 90.44 68 ALA A N 1
ATOM 541 C CA . ALA A 1 68 ? -1.658 -0.555 11.460 1.00 90.44 68 ALA A CA 1
ATOM 542 C C . ALA A 1 68 ? -3.146 -0.712 11.824 1.00 90.44 68 ALA A C 1
ATOM 544 O O . ALA A 1 68 ? -3.727 0.215 12.390 1.00 90.44 68 ALA A O 1
ATOM 545 N N . ILE A 1 69 ? -3.774 -1.847 11.493 1.00 90.69 69 ILE A N 1
ATOM 546 C CA . ILE A 1 69 ? -5.218 -2.050 11.695 1.00 90.69 69 ILE A CA 1
ATOM 547 C C . ILE A 1 69 ? -5.588 -2.436 13.133 1.00 90.69 69 ILE A C 1
ATOM 549 O O . ILE A 1 69 ? -6.708 -2.173 13.560 1.00 90.69 69 ILE A O 1
ATOM 553 N N . ASP A 1 70 ? -4.663 -3.020 13.898 1.00 90.19 70 ASP A N 1
ATOM 554 C CA . ASP A 1 70 ? -4.919 -3.440 15.282 1.00 90.19 70 ASP A CA 1
ATOM 555 C C . ASP A 1 70 ? -4.998 -2.248 16.266 1.00 90.19 70 ASP A C 1
ATOM 557 O O . ASP A 1 70 ? -5.353 -2.420 1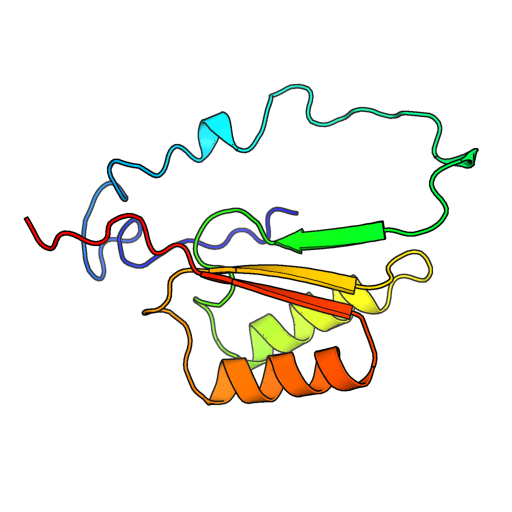7.436 1.00 90.19 70 ASP A O 1
ATOM 561 N N . HIS A 1 71 ? -4.718 -1.019 15.813 1.00 88.69 71 HIS A N 1
ATOM 562 C CA . HIS A 1 71 ? -4.906 0.179 16.625 1.00 88.69 71 HIS A CA 1
ATOM 563 C C . HIS A 1 71 ? -6.411 0.467 16.848 1.00 88.69 71 HIS A C 1
ATOM 565 O O . HIS A 1 71 ? -7.146 0.598 15.870 1.00 88.69 71 HIS A O 1
ATOM 571 N N . PRO A 1 72 ? -6.895 0.663 18.095 1.00 86.62 72 PRO A N 1
ATOM 572 C CA . PRO A 1 72 ? -8.332 0.762 18.406 1.00 86.62 72 PRO A CA 1
ATOM 573 C C . PRO A 1 72 ? -9.112 1.853 17.658 1.00 86.62 72 PRO A C 1
ATOM 575 O O . PRO A 1 72 ? -10.323 1.744 17.470 1.00 86.62 72 PRO A O 1
ATOM 578 N N . GLU A 1 73 ? -8.426 2.923 17.262 1.00 88.06 73 GLU A N 1
ATOM 579 C CA . GLU A 1 73 ? -9.021 4.056 16.545 1.00 88.06 73 GLU A CA 1
ATOM 580 C C . GLU A 1 73 ? -8.921 3.922 15.017 1.00 88.06 73 GLU A C 1
ATOM 582 O O . GLU A 1 73 ? -9.482 4.746 14.296 1.00 88.06 73 GLU A O 1
ATOM 587 N N . VAL A 1 74 ? -8.230 2.902 14.500 1.00 89.62 74 VAL A N 1
ATOM 588 C CA . VAL A 1 74 ? -8.100 2.650 13.061 1.00 89.62 74 VAL A CA 1
ATOM 589 C C . VAL A 1 74 ? -9.235 1.744 12.591 1.00 89.62 74 VAL A C 1
ATOM 591 O O . VAL A 1 74 ? -9.543 0.724 13.197 1.00 89.62 74 VAL A O 1
ATOM 594 N N . VAL A 1 75 ? -9.876 2.120 11.487 1.00 92.19 75 VAL A N 1
ATOM 595 C CA . VAL A 1 75 ? -11.032 1.406 10.916 1.00 92.19 75 VAL A CA 1
ATOM 596 C C . VAL A 1 75 ? -10.878 1.039 9.455 1.00 92.19 75 VAL A C 1
ATOM 598 O O . VAL A 1 75 ? -11.834 0.596 8.821 1.00 92.19 75 VAL A O 1
ATOM 601 N N . GLY A 1 76 ? -9.682 1.223 8.912 1.00 94.12 76 GLY A N 1
ATOM 602 C CA . GLY A 1 76 ? -9.391 0.774 7.571 1.00 94.12 76 GLY A CA 1
ATOM 603 C C . GLY A 1 76 ? -7.991 1.110 7.111 1.00 94.12 76 GLY A C 1
ATOM 604 O O . GLY A 1 76 ? -7.256 1.867 7.753 1.00 94.12 76 GLY A O 1
ATOM 605 N N . LEU A 1 77 ? -7.662 0.550 5.956 1.00 94.69 77 LEU A N 1
ATOM 606 C CA . LEU A 1 77 ? -6.420 0.782 5.241 1.00 94.69 77 LEU A CA 1
ATOM 607 C C . LEU A 1 77 ? -6.731 1.383 3.872 1.00 94.69 77 LEU A C 1
ATOM 609 O O . LEU A 1 77 ? -7.675 0.975 3.202 1.00 94.69 77 LEU A O 1
ATOM 613 N N . ALA A 1 78 ? -5.908 2.327 3.443 1.00 95.38 78 ALA A N 1
ATOM 614 C CA . ALA A 1 78 ? -5.802 2.714 2.045 1.00 95.38 78 ALA A CA 1
ATOM 615 C C . ALA A 1 78 ? -4.377 2.391 1.586 1.00 95.38 78 ALA A C 1
ATOM 617 O O . ALA A 1 78 ? -3.416 2.737 2.275 1.00 95.38 78 ALA A O 1
ATOM 618 N N . ILE A 1 79 ? -4.235 1.684 0.470 1.00 95.44 79 ILE A N 1
ATOM 619 C CA . ILE A 1 79 ? -2.961 1.163 -0.028 1.00 95.44 79 ILE A CA 1
ATOM 620 C C . ILE A 1 79 ? -2.792 1.645 -1.465 1.00 95.44 79 ILE A C 1
ATOM 622 O O . ILE A 1 79 ? -3.456 1.150 -2.370 1.00 95.44 79 ILE A O 1
ATOM 626 N N . GLY A 1 80 ? -1.901 2.612 -1.669 1.00 93.44 80 GLY A N 1
ATOM 627 C CA . GLY A 1 80 ? -1.478 3.063 -2.990 1.00 93.44 80 GLY A CA 1
ATOM 628 C C . GLY A 1 80 ? -0.311 2.224 -3.497 1.00 93.44 80 GLY A C 1
ATOM 629 O O . GLY A 1 80 ? 0.683 2.033 -2.788 1.00 93.44 80 GLY A O 1
ATOM 630 N N . THR A 1 81 ? -0.406 1.704 -4.717 1.00 93.19 81 THR A N 1
ATOM 631 C CA . THR A 1 81 ? 0.670 0.902 -5.301 1.00 93.19 81 THR A CA 1
ATOM 632 C C . THR A 1 81 ? 0.725 0.984 -6.826 1.00 93.19 81 THR A C 1
ATOM 634 O O . THR A 1 81 ? -0.168 1.524 -7.482 1.00 93.19 81 THR A O 1
ATOM 637 N N . ARG A 1 82 ? 1.812 0.462 -7.404 1.00 90.44 82 ARG A N 1
ATOM 638 C CA . ARG A 1 82 ? 1.944 0.307 -8.855 1.00 90.44 82 ARG A CA 1
ATOM 639 C C . ARG A 1 82 ? 1.338 -1.035 -9.279 1.00 90.44 82 ARG A C 1
ATOM 641 O O . ARG A 1 82 ? 1.538 -2.024 -8.572 1.00 90.44 82 ARG A O 1
ATOM 648 N N . PRO A 1 83 ? 0.640 -1.099 -10.424 1.00 88.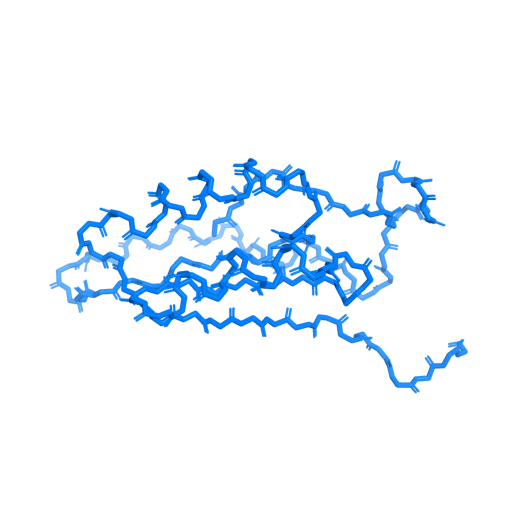88 83 PRO A N 1
ATOM 649 C CA . PRO A 1 83 ? -0.007 -2.327 -10.886 1.00 88.88 83 PRO A CA 1
ATOM 650 C C . PRO A 1 83 ? 0.978 -3.468 -11.181 1.00 88.88 83 PRO A C 1
ATOM 652 O O . PRO A 1 83 ? 0.611 -4.628 -11.048 1.00 88.88 83 PRO A O 1
ATOM 655 N N . ASP A 1 84 ? 2.232 -3.164 -11.521 1.00 89.25 84 ASP A N 1
ATOM 656 C CA . ASP A 1 84 ? 3.291 -4.154 -11.766 1.00 89.25 84 ASP A CA 1
ATOM 657 C C . ASP A 1 84 ? 3.970 -4.668 -10.482 1.00 89.25 84 ASP A C 1
ATOM 659 O O . ASP A 1 84 ? 4.797 -5.572 -10.548 1.00 89.25 84 ASP A O 1
ATOM 663 N N . CYS A 1 85 ? 3.637 -4.105 -9.316 1.00 90.31 85 CYS A N 1
ATOM 664 C CA . CYS A 1 85 ? 4.195 -4.490 -8.015 1.00 90.31 85 CYS A CA 1
ATOM 665 C C . CYS A 1 85 ? 3.198 -5.289 -7.159 1.00 90.31 85 CYS A C 1
ATOM 667 O O . CYS A 1 85 ? 3.382 -5.384 -5.948 1.00 90.31 85 CYS A O 1
ATOM 669 N N . VAL A 1 86 ? 2.108 -5.791 -7.745 1.00 93.00 86 VAL A N 1
ATOM 670 C CA . VAL A 1 86 ? 1.056 -6.535 -7.040 1.00 93.00 86 VAL A CA 1
ATOM 671 C C . VAL A 1 86 ? 0.884 -7.900 -7.685 1.00 93.00 86 VAL A C 1
ATOM 673 O O . VAL A 1 86 ? 0.496 -7.999 -8.845 1.00 93.00 86 VAL A O 1
ATOM 676 N N . ASP A 1 87 ? 1.136 -8.950 -6.914 1.00 93.31 87 ASP A N 1
ATOM 677 C CA . ASP A 1 87 ? 0.916 -10.337 -7.323 1.00 93.31 87 ASP A CA 1
ATOM 678 C C . ASP A 1 87 ? -0.310 -10.958 -6.627 1.00 93.31 87 ASP A C 1
ATOM 680 O O . ASP A 1 87 ? -0.973 -10.347 -5.783 1.00 93.31 87 ASP A O 1
ATOM 684 N N . GLU A 1 88 ? -0.631 -12.204 -6.984 1.00 95.12 88 GLU A N 1
ATOM 685 C CA . GLU A 1 88 ? -1.755 -12.923 -6.379 1.00 95.12 88 GLU A CA 1
ATOM 686 C C . GLU A 1 88 ? -1.608 -13.135 -4.869 1.00 95.12 88 GLU A C 1
ATOM 688 O O . GLU A 1 88 ? -2.615 -13.222 -4.164 1.00 95.12 88 GLU A O 1
ATOM 693 N N . GLU A 1 89 ? -0.383 -13.279 -4.363 1.00 96.06 89 GLU A N 1
ATOM 694 C CA . GLU A 1 89 ? -0.154 -13.510 -2.939 1.00 96.06 89 GLU A CA 1
ATOM 695 C C . GLU A 1 89 ? -0.494 -12.257 -2.133 1.00 96.06 89 GLU A C 1
ATOM 697 O O . GLU A 1 89 ? -1.229 -12.335 -1.145 1.00 96.06 89 GLU A O 1
ATOM 702 N N . ASN A 1 90 ? -0.059 -11.098 -2.627 1.00 95.12 90 ASN A N 1
ATOM 703 C CA . ASN A 1 90 ? -0.415 -9.791 -2.102 1.00 95.12 90 ASN A CA 1
ATOM 704 C C . ASN A 1 90 ? -1.929 -9.571 -2.118 1.00 95.12 90 ASN A C 1
ATOM 706 O O . ASN A 1 90 ? -2.496 -9.171 -1.104 1.00 95.12 90 ASN A O 1
ATOM 710 N N . ILE A 1 91 ? -2.604 -9.878 -3.231 1.00 95.69 91 ILE A N 1
ATOM 711 C CA . ILE A 1 91 ? -4.066 -9.744 -3.329 1.00 95.69 91 ILE A CA 1
ATOM 712 C C . ILE A 1 91 ? -4.781 -10.647 -2.321 1.00 95.69 91 ILE A C 1
ATOM 714 O O . ILE A 1 91 ? -5.698 -10.184 -1.642 1.00 95.69 91 ILE A O 1
ATOM 718 N N . ARG A 1 92 ? -4.362 -11.913 -2.188 1.00 96.94 92 ARG A N 1
ATOM 719 C CA . ARG A 1 92 ? -4.937 -12.839 -1.197 1.00 96.94 92 ARG A CA 1
ATOM 720 C C . ARG A 1 92 ? -4.765 -12.301 0.223 1.00 96.94 92 ARG A C 1
ATOM 722 O O . ARG A 1 92 ? -5.743 -12.222 0.961 1.00 96.94 92 ARG A O 1
ATOM 729 N N . MET A 1 93 ? -3.556 -11.863 0.570 1.00 96.38 93 MET A N 1
ATOM 730 C CA . MET A 1 93 ? -3.241 -11.292 1.881 1.00 96.38 93 MET A CA 1
ATOM 731 C C . MET A 1 93 ? -4.051 -10.021 2.174 1.00 96.38 93 MET A C 1
ATOM 733 O O . MET A 1 93 ? -4.623 -9.894 3.253 1.00 96.38 93 MET A O 1
ATOM 737 N N . ILE A 1 94 ? -4.167 -9.099 1.215 1.00 96.38 94 ILE A N 1
ATOM 738 C CA . ILE A 1 94 ? -4.984 -7.883 1.356 1.00 96.38 94 ILE A CA 1
ATOM 739 C C . ILE A 1 94 ? -6.472 -8.244 1.507 1.00 96.38 94 ILE A C 1
ATOM 741 O O . ILE A 1 94 ? -7.182 -7.624 2.303 1.00 96.38 94 ILE A O 1
ATOM 745 N N . GLY A 1 95 ? -6.935 -9.277 0.797 1.00 96.44 95 GLY A N 1
ATOM 746 C CA . GLY A 1 95 ? -8.285 -9.825 0.916 1.00 96.44 95 GLY A CA 1
ATOM 747 C C . GLY A 1 95 ? -8.628 -10.282 2.336 1.00 96.44 95 GLY A C 1
ATOM 748 O O . GLY A 1 95 ? -9.699 -9.940 2.832 1.00 96.44 95 GLY A O 1
ATOM 749 N N . GLU A 1 96 ? -7.698 -10.948 3.032 1.00 95.62 96 GLU A N 1
ATOM 750 C CA . GLU A 1 96 ? -7.874 -11.360 4.439 1.00 95.62 96 GLU A CA 1
ATOM 751 C C . GLU A 1 96 ? -8.176 -10.161 5.362 1.00 95.62 96 GLU A C 1
ATOM 753 O O . GLU A 1 96 ? -8.958 -10.269 6.310 1.00 95.62 96 GLU A O 1
ATOM 758 N N . PHE A 1 97 ? -7.573 -8.996 5.095 1.00 95.12 97 PHE A N 1
ATOM 759 C CA . PHE A 1 97 ? -7.872 -7.770 5.837 1.00 95.12 97 PHE A CA 1
ATOM 760 C C . PHE A 1 97 ? -9.229 -7.184 5.439 1.00 95.12 97 PHE A C 1
ATOM 762 O O . PHE A 1 97 ? -9.996 -6.785 6.317 1.00 95.12 97 PHE A O 1
ATOM 769 N N . ALA A 1 98 ? -9.553 -7.177 4.144 1.00 95.50 98 ALA A N 1
ATOM 770 C CA . ALA A 1 98 ? -10.807 -6.640 3.613 1.00 95.50 98 ALA A CA 1
ATOM 771 C C . ALA A 1 98 ? -12.062 -7.380 4.121 1.00 95.50 98 ALA A C 1
ATOM 773 O O . ALA A 1 98 ? -13.135 -6.787 4.207 1.00 95.50 98 ALA A O 1
ATOM 774 N N . GLU A 1 99 ? -11.938 -8.650 4.518 1.00 94.88 99 GLU A N 1
ATOM 775 C CA . GLU A 1 99 ? -13.024 -9.395 5.175 1.00 94.88 99 GLU A CA 1
ATOM 776 C C . GLU A 1 99 ? -13.396 -8.831 6.557 1.00 94.88 99 GLU A C 1
ATOM 778 O O . GLU A 1 99 ? -14.515 -9.021 7.035 1.00 94.88 99 GLU A O 1
ATOM 783 N N . ARG A 1 100 ? -12.456 -8.151 7.225 1.00 90.38 100 ARG A N 1
ATOM 784 C CA . ARG A 1 100 ? -12.588 -7.705 8.623 1.00 90.38 100 ARG A CA 1
ATOM 785 C C . ARG A 1 100 ? -12.678 -6.191 8.771 1.00 90.38 100 ARG A C 1
ATOM 787 O O . ARG A 1 100 ? -13.140 -5.713 9.805 1.00 90.38 100 ARG A O 1
ATOM 794 N N . THR A 1 101 ? -12.207 -5.441 7.780 1.00 92.00 101 THR A N 1
ATOM 795 C CA . THR A 1 101 ? -12.100 -3.983 7.831 1.00 92.00 101 THR A CA 1
ATOM 796 C C . THR A 1 101 ? -12.271 -3.363 6.450 1.00 92.00 101 THR A C 1
ATOM 798 O O . THR A 1 101 ? -12.231 -4.052 5.434 1.00 92.00 101 THR A O 1
ATOM 801 N N . HIS A 1 102 ? -12.435 -2.045 6.393 1.00 94.12 102 HIS A N 1
ATOM 802 C CA . HIS A 1 102 ? -12.417 -1.349 5.116 1.00 94.12 102 HIS A CA 1
ATOM 803 C C . HIS A 1 102 ? -10.996 -1.329 4.542 1.00 94.12 102 HIS A C 1
ATOM 805 O O . HIS A 1 102 ? -10.061 -0.881 5.206 1.00 94.12 102 HIS A O 1
ATOM 811 N N . VAL A 1 103 ? -10.839 -1.767 3.294 1.00 96.62 103 VAL A N 1
ATOM 812 C CA . VAL A 1 103 ? -9.577 -1.664 2.561 1.00 96.62 103 VAL A CA 1
ATOM 813 C C . VAL A 1 103 ? -9.833 -1.027 1.199 1.00 96.62 103 VAL A C 1
ATOM 815 O O . VAL A 1 103 ? -10.663 -1.513 0.433 1.00 96.62 103 VAL A O 1
ATOM 818 N N . SER A 1 104 ? -9.107 0.049 0.903 1.00 96.31 104 SER A N 1
ATOM 819 C CA . SER A 1 104 ? -9.022 0.662 -0.425 1.00 96.31 104 SER A CA 1
ATOM 820 C C . SER A 1 104 ? -7.676 0.303 -1.052 1.00 96.31 104 SER A C 1
ATOM 822 O O . SER A 1 104 ? -6.635 0.580 -0.457 1.00 96.31 104 SER A O 1
ATOM 824 N N . LEU A 1 105 ? -7.688 -0.316 -2.234 1.00 94.62 105 LEU A N 1
ATOM 825 C CA . LEU A 1 105 ? -6.487 -0.595 -3.025 1.00 94.62 105 LEU A CA 1
ATOM 826 C C . LEU A 1 105 ? -6.489 0.312 -4.258 1.00 94.62 105 LEU A C 1
ATOM 828 O O . LEU A 1 105 ? -7.394 0.237 -5.089 1.00 94.62 105 LEU A O 1
ATOM 832 N N . GLU A 1 106 ? -5.481 1.171 -4.365 1.00 93.88 106 GLU A N 1
ATOM 833 C CA . GLU A 1 106 ? -5.370 2.204 -5.392 1.00 93.88 106 GLU A CA 1
ATOM 834 C C . GLU A 1 106 ? -4.186 1.907 -6.315 1.00 93.88 106 GLU A C 1
ATOM 836 O O . GLU A 1 106 ? -3.051 1.748 -5.861 1.00 93.88 106 GLU A O 1
ATOM 841 N N . PHE A 1 107 ? -4.446 1.866 -7.622 1.00 90.31 107 PHE A N 1
ATOM 842 C CA . PHE A 1 107 ? -3.424 1.635 -8.640 1.00 90.31 107 PHE A CA 1
ATOM 843 C C . PHE A 1 107 ? -3.029 2.941 -9.328 1.00 90.31 107 PHE A C 1
ATOM 845 O O . PHE A 1 107 ? -3.857 3.599 -9.962 1.00 90.31 107 PHE A O 1
ATOM 852 N N . GLY A 1 108 ? -1.744 3.289 -9.252 1.00 85.56 108 GLY A N 1
ATOM 853 C CA . GLY A 1 108 ? -1.164 4.367 -10.050 1.00 85.56 108 GLY A CA 1
ATOM 854 C C . GLY A 1 108 ? -1.013 3.936 -11.508 1.00 85.56 108 GLY A C 1
ATOM 855 O O . GLY A 1 108 ? -0.031 3.284 -11.851 1.00 85.56 108 GLY A O 1
ATOM 856 N N . VAL A 1 109 ? -1.995 4.266 -12.353 1.00 78.38 109 VAL A N 1
ATOM 857 C CA . VAL A 1 109 ? -1.965 3.962 -13.801 1.00 78.38 109 VAL A CA 1
ATOM 858 C C . VAL A 1 109 ? -1.040 4.919 -14.562 1.00 78.38 109 VAL A C 1
ATOM 860 O O . VAL A 1 109 ? -0.449 4.527 -15.559 1.00 78.38 109 VAL A O 1
ATOM 863 N N . GLU A 1 110 ? -0.861 6.145 -14.059 1.00 74.88 110 GLU A N 1
ATOM 864 C CA . GLU A 1 110 ? -0.030 7.225 -14.624 1.00 74.88 110 GLU A CA 1
ATOM 865 C C . GLU A 1 110 ? -0.501 7.755 -15.998 1.00 74.88 110 GLU A C 1
ATOM 867 O O . GLU A 1 110 ? -0.799 8.942 -16.120 1.00 74.88 110 GLU A O 1
ATOM 872 N N . SER A 1 111 ? -0.619 6.901 -17.021 1.00 78.50 111 SER A N 1
ATOM 873 C CA . SER A 1 111 ? -1.026 7.255 -18.389 1.00 78.50 111 SER A CA 1
ATOM 874 C C . SER A 1 111 ? -1.774 6.101 -19.068 1.00 78.50 111 SER A C 1
ATOM 876 O O . SER A 1 111 ? -1.550 4.936 -18.757 1.00 78.50 111 SER A O 1
ATOM 878 N N . ILE A 1 112 ? -2.659 6.430 -20.015 1.00 81.69 112 ILE A N 1
ATOM 879 C CA . ILE A 1 112 ? -3.290 5.458 -20.932 1.00 81.69 112 ILE A CA 1
ATOM 880 C C . ILE A 1 112 ? -2.520 5.303 -22.254 1.00 81.69 112 ILE A C 1
ATOM 882 O O . ILE A 1 112 ? -2.944 4.546 -23.123 1.00 81.69 112 ILE A O 1
ATOM 886 N N . TYR A 1 113 ? -1.457 6.088 -22.431 1.00 79.62 113 TYR A N 1
ATOM 887 C CA . TYR A 1 113 ? -0.603 6.113 -23.614 1.00 79.62 113 TYR A CA 1
ATOM 888 C C . TYR A 1 113 ? 0.736 5.451 -23.287 1.00 79.62 113 TYR A C 1
ATOM 890 O O . TYR A 1 113 ? 1.292 5.719 -22.220 1.00 79.62 113 TYR A O 1
ATOM 898 N N . ASP A 1 114 ? 1.242 4.645 -24.220 1.00 71.75 114 ASP A N 1
ATOM 899 C CA . ASP A 1 114 ? 2.516 3.919 -24.106 1.00 71.75 114 ASP A CA 1
ATOM 900 C C . ASP A 1 114 ? 3.727 4.725 -24.633 1.00 71.75 114 ASP A C 1
ATOM 902 O O . ASP A 1 114 ? 4.856 4.231 -24.588 1.00 71.75 114 ASP A O 1
ATOM 906 N N . ASP A 1 115 ? 3.483 5.941 -25.142 1.00 58.19 115 ASP A N 1
ATOM 907 C CA . ASP A 1 115 ? 4.457 6.825 -25.805 1.00 58.19 115 ASP A CA 1
ATOM 908 C C . ASP A 1 115 ? 5.162 7.807 -24.848 1.00 58.19 115 ASP A C 1
ATOM 910 O O . ASP A 1 115 ? 4.478 8.414 -23.985 1.00 58.19 115 ASP A O 1
#

Secondary structure (DSSP, 8-state):
-------HHHHSSS-SS--TT--HHHHS-TT------GGG---EEEEE-SS-TT-S-HHHHHHHHHHHHTSTTEEEEEEEE-GGG--HHHHHHHHHHHTTSEEEEEE----S---

Mean predicted aligned error: 8.4 Å

Sequence (115 aa):
MDAGFTCPNRDGTVAVGGCAYCNNNSFRPPSAIKTDPIRDQVKFIIYFQPFSNTYAETEYLRRLYRDAIDHPEVVGLAIGTRPDCVDEENIRMIGEFAERTHVSLEFGVESIYDD